Protein AF-A0A263DDJ0-F1 (afdb_monomer)

Sequence (69 aa):
MFACHRTPPEAPSACAGWLAVEGAGHVGVRLAVVGDRLDPAALTRAPGWPDLYESFDEMFRANGDDLHP

pLDDT: mean 85.33,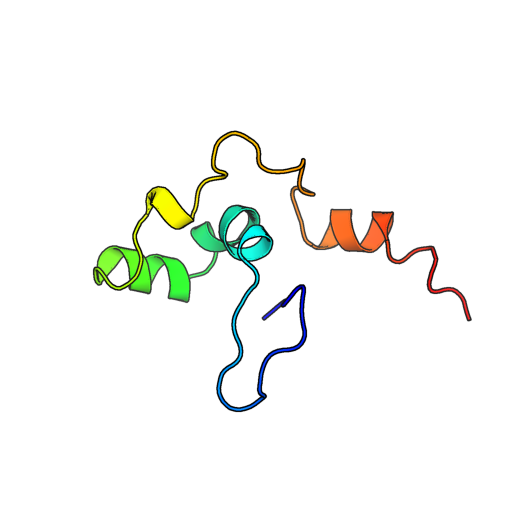 std 11.65, range [48.19, 98.06]

Foldseek 3Di:
DDDPDDDDPVDDDHDLLCLQQCVVVDPVSVVCCVVVNDPPCSNHDDPPDDDHDNDPVRVCVVPVVVPDD

Structure (mmCIF, N/CA/C/O backbone):
data_AF-A0A263DDJ0-F1
#
_entry.id   AF-A0A263DDJ0-F1
#
loop_
_atom_site.group_PDB
_atom_site.id
_atom_site.type_symbol
_atom_site.label_atom_id
_atom_site.label_alt_id
_atom_site.label_comp_id
_atom_site.label_asym_id
_atom_site.label_entity_id
_atom_site.label_seq_id
_atom_site.pdbx_PDB_ins_code
_atom_site.Cartn_x
_atom_site.Cartn_y
_atom_site.Cartn_z
_atom_site.occupancy
_atom_site.B_iso_or_equiv
_atom_site.auth_seq_id
_atom_site.auth_c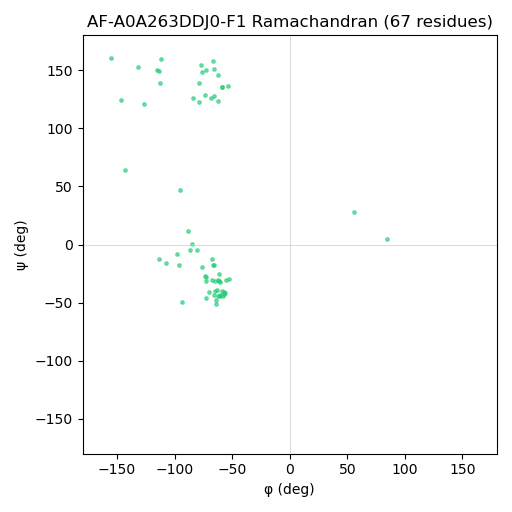omp_id
_atom_site.auth_asym_id
_atom_site.auth_atom_id
_atom_site.pdbx_PDB_model_num
ATOM 1 N N . MET A 1 1 ? 6.417 -10.849 -2.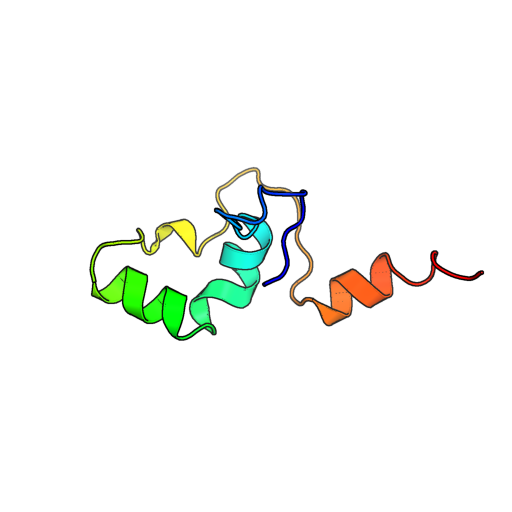280 1.00 60.50 1 MET A N 1
ATOM 2 C CA . MET A 1 1 ? 6.273 -9.551 -1.588 1.00 60.50 1 MET A CA 1
ATOM 3 C C . MET A 1 1 ? 7.515 -8.743 -1.914 1.00 60.50 1 MET A C 1
ATOM 5 O O . MET A 1 1 ? 8.604 -9.262 -1.710 1.00 60.50 1 MET A O 1
ATOM 9 N N . PHE A 1 2 ? 7.361 -7.563 -2.515 1.00 65.69 2 PHE A N 1
ATOM 10 C CA . PHE A 1 2 ? 8.486 -6.688 -2.848 1.00 65.69 2 PHE A CA 1
ATOM 11 C C . PHE A 1 2 ? 8.853 -5.858 -1.613 1.00 65.69 2 PHE A C 1
ATOM 13 O O . PHE A 1 2 ? 7.984 -5.224 -1.013 1.00 65.69 2 PHE A O 1
ATOM 20 N N . ALA A 1 3 ? 10.122 -5.892 -1.211 1.00 69.56 3 ALA A N 1
ATOM 21 C CA . ALA A 1 3 ? 10.629 -5.138 -0.075 1.00 69.56 3 ALA A CA 1
ATOM 22 C C . ALA A 1 3 ? 11.838 -4.323 -0.526 1.00 69.56 3 ALA A C 1
ATOM 24 O O . ALA A 1 3 ? 12.832 -4.874 -0.992 1.00 69.56 3 ALA A O 1
ATOM 25 N N . CYS A 1 4 ? 11.739 -3.003 -0.377 1.00 71.56 4 CYS A N 1
ATOM 26 C CA . CYS A 1 4 ? 12.793 -2.070 -0.759 1.00 71.56 4 CYS A CA 1
ATOM 27 C C . CYS A 1 4 ? 14.062 -2.216 0.116 1.00 71.56 4 CYS A C 1
ATOM 29 O O . CYS A 1 4 ? 15.126 -1.739 -0.259 1.00 71.56 4 CYS A O 1
ATOM 31 N N . HIS A 1 5 ? 13.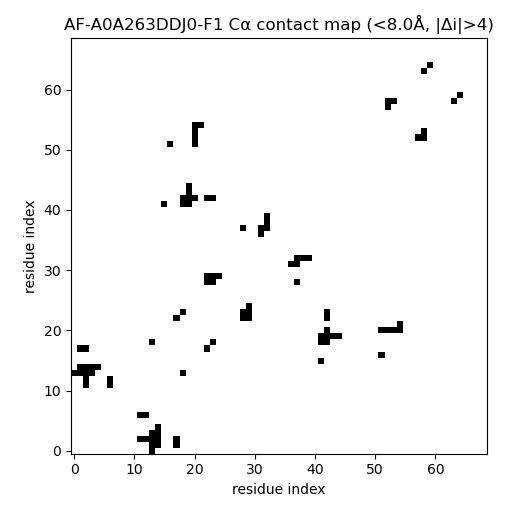963 -2.863 1.284 1.00 74.44 5 HIS A N 1
ATOM 32 C CA . HIS A 1 5 ? 15.090 -3.209 2.150 1.00 74.44 5 HIS A CA 1
ATOM 33 C C . HIS A 1 5 ? 14.996 -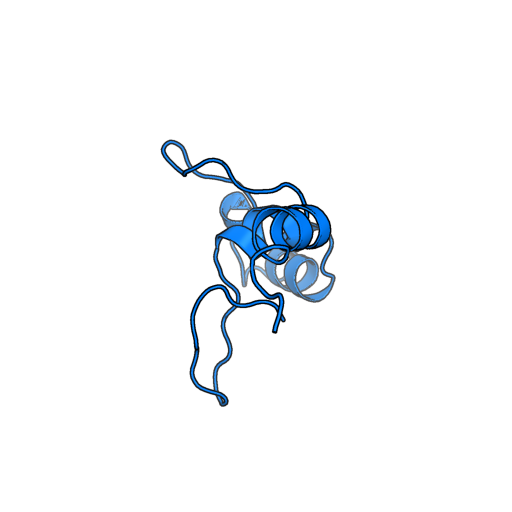4.674 2.585 1.00 74.44 5 HIS A C 1
ATOM 35 O O . HIS A 1 5 ? 13.907 -5.244 2.672 1.00 74.44 5 HIS A O 1
ATOM 41 N N . ARG A 1 6 ? 16.147 -5.289 2.877 1.00 81.88 6 ARG A N 1
ATOM 42 C CA . ARG A 1 6 ? 16.197 -6.666 3.373 1.00 81.88 6 ARG A CA 1
ATOM 43 C C . ARG A 1 6 ? 15.605 -6.730 4.777 1.00 81.88 6 ARG A C 1
ATOM 45 O O . ARG A 1 6 ? 16.054 -6.029 5.679 1.00 81.88 6 ARG A O 1
ATOM 52 N N . THR A 1 7 ? 14.633 -7.610 4.949 1.00 82.31 7 THR A N 1
ATOM 53 C CA . THR A 1 7 ? 13.967 -7.891 6.221 1.00 82.31 7 THR A CA 1
ATOM 54 C C . THR A 1 7 ? 14.321 -9.304 6.688 1.00 82.31 7 THR A C 1
ATOM 56 O O . THR A 1 7 ? 14.802 -10.110 5.877 1.00 82.31 7 THR A O 1
ATOM 59 N N . PRO A 1 8 ? 14.164 -9.619 7.985 1.00 86.62 8 PRO A N 1
ATOM 60 C CA . PRO A 1 8 ? 14.407 -10.967 8.481 1.00 86.62 8 PRO A CA 1
ATOM 61 C C . PRO A 1 8 ? 13.494 -11.983 7.769 1.00 86.62 8 PRO A C 1
ATOM 63 O O . PRO A 1 8 ? 12.304 -11.699 7.604 1.00 86.62 8 PRO A O 1
ATOM 66 N N . PRO A 1 9 ? 14.004 -13.152 7.332 1.00 84.19 9 PRO A N 1
ATOM 67 C CA . PRO A 1 9 ? 13.201 -14.159 6.629 1.00 84.19 9 PRO A CA 1
ATOM 68 C C . PRO A 1 9 ? 11.953 -14.621 7.395 1.00 84.19 9 PRO A C 1
ATOM 70 O O . PRO A 1 9 ? 10.945 -14.972 6.789 1.00 84.19 9 PRO A O 1
ATOM 73 N N . GLU A 1 10 ? 12.022 -14.618 8.722 1.00 89.69 10 GLU A N 1
ATOM 74 C CA . GLU A 1 10 ? 10.949 -14.973 9.648 1.00 89.69 10 GLU A CA 1
ATOM 75 C C . GLU A 1 10 ? 9.876 -13.884 9.794 1.00 89.69 10 GLU A C 1
ATOM 77 O O . GLU A 1 10 ? 8.765 -14.167 10.240 1.00 89.69 10 GLU A O 1
ATOM 82 N N . ALA A 1 11 ? 10.199 -12.645 9.418 1.00 79.31 11 ALA A N 1
ATOM 83 C CA . ALA A 1 11 ? 9.337 -11.480 9.563 1.00 79.31 11 ALA A CA 1
ATOM 84 C C . ALA A 1 11 ? 9.494 -10.529 8.361 1.00 79.31 11 ALA A C 1
ATOM 86 O O . ALA A 1 11 ? 9.958 -9.393 8.516 1.00 79.31 11 ALA A O 1
ATOM 87 N N . PRO A 1 12 ? 9.122 -10.973 7.146 1.00 78.44 12 PRO A N 1
ATOM 88 C CA . PRO A 1 12 ? 9.214 -10.131 5.969 1.00 78.44 12 PRO A CA 1
ATOM 89 C C . PRO A 1 12 ? 8.235 -8.962 6.086 1.00 78.44 12 PRO A C 1
ATOM 91 O O . PRO A 1 12 ? 7.038 -9.159 6.302 1.00 78.44 12 PRO A O 1
ATOM 94 N N . SER A 1 13 ? 8.734 -7.740 5.911 1.00 82.62 13 SER A N 1
ATOM 95 C CA . SER A 1 13 ? 7.899 -6.542 5.823 1.00 82.62 13 SER A CA 1
ATOM 96 C C . SER A 1 13 ? 7.965 -5.941 4.423 1.00 82.62 13 SER A C 1
ATOM 98 O O . SER A 1 13 ? 9.015 -5.903 3.776 1.00 82.62 13 SER A O 1
ATOM 100 N N . ALA A 1 14 ? 6.813 -5.493 3.927 1.00 82.81 14 ALA A N 1
ATOM 101 C CA . ALA A 1 14 ? 6.754 -4.716 2.700 1.00 82.81 14 ALA A CA 1
ATOM 102 C C . ALA A 1 14 ? 7.217 -3.278 2.969 1.00 82.81 14 ALA A C 1
ATOM 104 O O . ALA A 1 14 ? 6.997 -2.742 4.058 1.00 82.81 14 ALA A O 1
ATOM 105 N N . CYS A 1 15 ? 7.828 -2.629 1.975 1.00 85.00 15 CYS A N 1
ATOM 106 C CA . CYS A 1 15 ? 8.161 -1.213 2.118 1.00 85.00 15 CYS A CA 1
ATOM 107 C C . CYS A 1 15 ? 6.905 -0.336 2.047 1.00 85.00 15 CYS A C 1
ATOM 109 O O . CYS A 1 15 ? 5.940 -0.655 1.353 1.00 85.00 15 CYS A O 1
ATOM 111 N N . ALA A 1 16 ? 6.944 0.805 2.736 1.00 88.12 16 ALA A N 1
ATOM 112 C CA . ALA A 1 16 ? 5.826 1.743 2.786 1.00 88.12 16 ALA A CA 1
ATOM 113 C C . ALA A 1 16 ? 5.448 2.280 1.388 1.00 88.12 16 ALA A C 1
ATOM 115 O O . ALA A 1 16 ? 4.271 2.466 1.104 1.00 88.12 16 ALA A O 1
ATOM 116 N N . GLY A 1 17 ? 6.426 2.424 0.482 1.00 88.50 17 GLY A N 1
ATOM 117 C CA . GLY A 1 17 ? 6.176 2.754 -0.927 1.00 88.50 17 GLY A CA 1
ATOM 118 C C . GLY A 1 17 ? 5.357 1.691 -1.664 1.00 88.50 17 GLY A C 1
ATOM 119 O O . GLY A 1 17 ? 4.386 2.030 -2.331 1.00 88.50 17 GLY A O 1
ATOM 120 N N . TRP A 1 18 ? 5.671 0.403 -1.476 1.00 90.00 18 TRP A N 1
ATOM 121 C CA . TRP A 1 18 ? 4.857 -0.684 -2.035 1.00 90.00 18 TRP A CA 1
ATOM 122 C C . TRP A 1 18 ? 3.425 -0.635 -1.499 1.00 90.00 18 TRP A C 1
ATOM 124 O O . TRP A 1 18 ? 2.474 -0.765 -2.265 1.00 90.00 18 TRP A O 1
ATOM 134 N N . LEU A 1 19 ? 3.264 -0.417 -0.191 1.00 91.38 19 LEU A N 1
ATOM 135 C CA . LEU A 1 19 ? 1.943 -0.361 0.430 1.00 91.38 19 LEU A CA 1
ATOM 136 C C . LEU A 1 19 ? 1.107 0.812 -0.110 1.00 91.38 19 LEU A C 1
ATOM 138 O O . LEU A 1 19 ? -0.083 0.637 -0.356 1.00 91.38 19 LEU A O 1
ATOM 142 N N . ALA A 1 20 ? 1.731 1.968 -0.340 1.00 91.62 20 ALA A N 1
ATOM 143 C CA . ALA A 1 20 ? 1.067 3.159 -0.864 1.00 91.62 20 ALA A CA 1
ATOM 144 C C . ALA A 1 20 ? 0.701 3.067 -2.360 1.00 91.62 20 ALA A C 1
ATOM 146 O O . ALA A 1 20 ? -0.247 3.717 -2.785 1.00 91.62 20 ALA A O 1
ATOM 147 N N . VAL A 1 21 ? 1.444 2.297 -3.163 1.00 90.88 21 VAL A N 1
ATOM 148 C CA . VAL A 1 21 ? 1.210 2.170 -4.618 1.00 90.88 21 VAL A CA 1
ATOM 149 C C . VAL A 1 21 ? 0.320 0.965 -4.941 1.00 90.88 21 VAL A C 1
ATOM 151 O O . VAL A 1 21 ? -0.685 1.091 -5.631 1.00 90.88 21 VAL A O 1
ATOM 154 N N . GLU A 1 22 ? 0.648 -0.206 -4.395 1.00 90.56 22 GLU A N 1
ATOM 155 C CA . GLU A 1 22 ? 0.028 -1.490 -4.760 1.00 90.56 22 GLU A CA 1
ATOM 156 C C . GLU A 1 22 ? -0.921 -2.025 -3.673 1.00 90.56 22 GLU A C 1
ATOM 158 O O . GLU A 1 22 ? -1.732 -2.929 -3.912 1.00 90.56 22 GLU A O 1
ATOM 163 N N . GLY A 1 23 ? -0.831 -1.496 -2.448 1.00 91.88 23 GLY A N 1
ATOM 164 C CA . GLY A 1 23 ? -1.489 -2.070 -1.274 1.00 91.88 23 GLY A CA 1
ATOM 165 C C . GLY A 1 23 ? -3.002 -2.202 -1.424 1.00 91.88 23 GLY A C 1
ATOM 166 O O . GLY A 1 23 ? -3.560 -3.244 -1.082 1.00 91.88 23 GLY A O 1
ATOM 167 N N . ALA A 1 24 ? -3.674 -1.205 -2.004 1.00 93.31 24 ALA A N 1
ATOM 168 C CA . ALA A 1 24 ? -5.125 -1.234 -2.197 1.00 93.31 24 ALA A CA 1
ATOM 169 C C . ALA A 1 24 ? -5.597 -2.385 -3.115 1.00 93.31 24 ALA A C 1
ATOM 171 O O . ALA A 1 24 ? -6.682 -2.937 -2.909 1.00 93.31 24 ALA A O 1
ATOM 172 N N . GLY A 1 25 ? -4.779 -2.803 -4.088 1.00 92.75 25 GLY A N 1
ATOM 173 C CA . GLY A 1 25 ? -5.075 -3.944 -4.962 1.00 92.75 25 GLY A CA 1
ATOM 174 C C . GLY A 1 25 ? -4.931 -5.298 -4.253 1.00 92.75 25 GLY A C 1
ATOM 175 O O . GLY A 1 25 ? -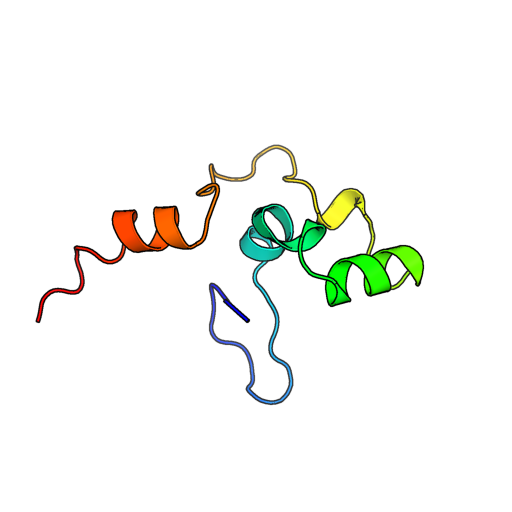5.635 -6.268 -4.566 1.00 92.75 25 GLY A O 1
ATOM 176 N N . HIS A 1 26 ? -4.082 -5.372 -3.227 1.00 93.00 26 HIS A N 1
ATOM 177 C CA . HIS A 1 26 ? -3.731 -6.621 -2.564 1.00 93.00 26 HIS A CA 1
ATOM 178 C C . HIS A 1 26 ? -4.821 -7.091 -1.583 1.00 93.00 26 HIS A C 1
ATOM 180 O O . HIS A 1 26 ? -5.176 -6.407 -0.622 1.00 93.00 26 HIS A O 1
ATOM 186 N N . VAL A 1 27 ? -5.348 -8.308 -1.775 1.00 95.81 27 VAL A N 1
ATOM 187 C CA . VAL A 1 27 ? -6.459 -8.838 -0.955 1.00 95.81 27 VAL A CA 1
ATOM 188 C C . VAL A 1 27 ? -6.121 -8.901 0.538 1.00 95.81 27 VAL A C 1
ATOM 190 O O . VAL A 1 27 ? -6.938 -8.523 1.371 1.00 95.81 27 VAL A O 1
ATOM 193 N N .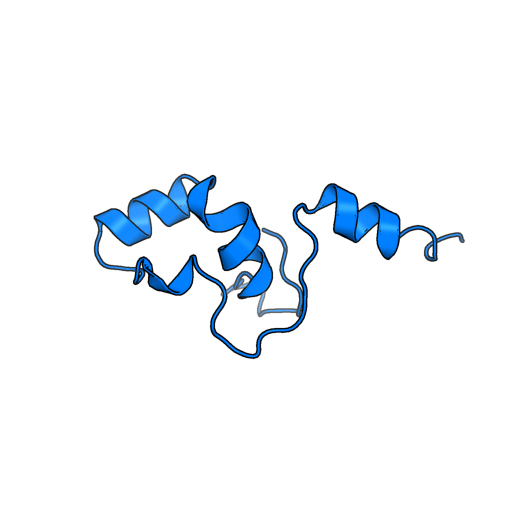 GLY A 1 28 ? -4.895 -9.300 0.890 1.00 94.19 28 GLY A N 1
ATOM 194 C CA . GLY A 1 28 ? -4.464 -9.375 2.289 1.00 94.19 28 GLY A CA 1
ATOM 195 C C . GLY A 1 28 ? -4.414 -8.011 2.984 1.00 94.19 28 GLY A C 1
ATOM 196 O O . GLY A 1 28 ? -4.705 -7.925 4.173 1.00 94.19 28 GLY A O 1
ATOM 197 N N . VAL A 1 29 ? -4.110 -6.946 2.234 1.00 95.12 29 VAL A N 1
ATOM 198 C CA . VAL A 1 29 ? -4.095 -5.569 2.747 1.00 95.12 29 VAL A CA 1
ATOM 199 C C . VAL A 1 29 ? -5.526 -5.093 2.972 1.00 95.12 29 VAL A C 1
ATOM 201 O O . VAL A 1 29 ? -5.850 -4.623 4.058 1.00 95.12 29 VAL A O 1
ATOM 204 N N . ARG A 1 30 ? -6.423 -5.322 2.005 1.00 96.81 30 ARG A N 1
ATOM 205 C CA . ARG A 1 30 ? -7.854 -5.007 2.151 1.00 96.81 30 ARG A CA 1
ATOM 206 C C . ARG A 1 30 ? -8.486 -5.710 3.355 1.00 96.81 30 ARG A C 1
ATOM 208 O O . ARG A 1 30 ? -9.215 -5.084 4.117 1.00 96.81 30 ARG A O 1
ATOM 215 N N . LEU A 1 31 ? -8.164 -6.987 3.572 1.00 98.00 31 LEU A N 1
ATOM 216 C CA . LEU A 1 31 ? -8.617 -7.735 4.751 1.00 98.00 31 LEU A CA 1
ATOM 217 C C . LEU A 1 31 ? -8.006 -7.217 6.062 1.00 98.00 31 LEU A C 1
ATOM 219 O O . LEU A 1 31 ? -8.630 -7.341 7.113 1.00 98.00 31 LEU A O 1
ATOM 223 N N . ALA A 1 32 ? -6.789 -6.668 6.036 1.00 96.56 32 ALA A N 1
ATOM 224 C CA . ALA A 1 32 ? -6.190 -6.036 7.209 1.00 96.56 32 ALA A CA 1
ATOM 225 C C . ALA A 1 32 ? -6.895 -4.721 7.564 1.00 96.56 32 ALA A C 1
ATOM 227 O O . ALA A 1 32 ? -7.171 -4.505 8.737 1.00 96.56 32 ALA A O 1
ATOM 228 N N . VAL A 1 33 ? -7.257 -3.909 6.567 1.00 97.25 33 VAL A N 1
ATOM 229 C CA . VAL A 1 33 ? -8.020 -2.668 6.771 1.00 97.25 33 VAL A CA 1
ATOM 230 C C . VAL A 1 33 ? -9.415 -2.954 7.326 1.00 97.25 33 VAL A C 1
ATOM 232 O O . VAL A 1 33 ? -9.792 -2.409 8.356 1.00 97.25 33 VAL A O 1
ATOM 235 N N . VAL A 1 34 ? -10.173 -3.858 6.694 1.00 98.00 34 VAL A N 1
ATOM 236 C CA . VAL A 1 34 ? -11.525 -4.227 7.164 1.00 98.00 34 VAL A CA 1
ATOM 237 C C . VAL A 1 34 ? -11.495 -4.835 8.570 1.00 98.00 34 VAL A C 1
ATOM 239 O O . VAL A 1 34 ? -12.444 -4.685 9.331 1.00 98.00 34 VAL A O 1
ATOM 242 N N . GLY A 1 35 ? -10.407 -5.525 8.914 1.00 98.06 35 GLY A N 1
ATOM 243 C CA . GLY A 1 35 ? -10.206 -6.118 10.232 1.00 98.06 35 GLY A CA 1
ATOM 244 C C . GLY A 1 35 ? -9.552 -5.198 11.266 1.00 98.06 35 GLY A C 1
ATOM 245 O O . GLY A 1 35 ? -9.111 -5.729 12.279 1.00 98.06 35 GLY A O 1
ATOM 246 N N . ASP A 1 36 ? -9.422 -3.892 11.002 1.00 97.06 36 ASP A N 1
ATOM 247 C CA . ASP A 1 36 ? -8.802 -2.899 11.901 1.00 97.06 36 ASP A CA 1
ATOM 248 C C . ASP A 1 36 ? -7.353 -3.235 12.323 1.00 97.06 36 ASP A C 1
ATOM 250 O O . ASP A 1 36 ? -6.864 -2.880 13.391 1.00 97.06 36 ASP A O 1
ATOM 254 N N . ARG A 1 37 ? -6.633 -3.967 11.467 1.00 96.31 37 ARG A N 1
ATOM 255 C CA . ARG A 1 37 ? -5.210 -4.310 11.651 1.00 96.31 37 ARG A CA 1
ATOM 256 C C . ARG A 1 37 ? -4.276 -3.388 10.874 1.00 96.31 37 ARG A C 1
ATOM 258 O O . ARG A 1 37 ? -3.060 -3.509 11.000 1.00 96.31 37 ARG A O 1
ATOM 265 N N . LEU A 1 38 ? -4.832 -2.526 10.029 1.00 94.38 38 LEU A N 1
ATOM 266 C CA . LEU A 1 38 ? -4.105 -1.545 9.239 1.00 94.38 38 LEU A CA 1
ATOM 267 C C . LEU A 1 38 ? -4.964 -0.293 9.084 1.00 94.38 38 LEU A C 1
ATOM 269 O O . LEU A 1 38 ? -6.076 -0.377 8.567 1.00 94.38 38 LEU A O 1
ATOM 273 N N . ASP A 1 39 ? -4.420 0.856 9.477 1.00 94.50 39 ASP A N 1
ATOM 274 C CA . ASP A 1 39 ? -5.046 2.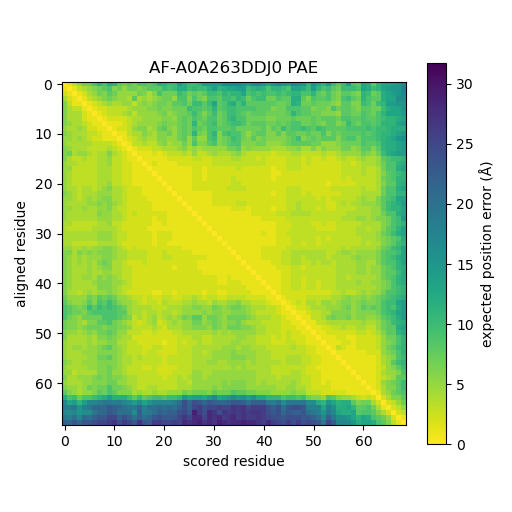152 9.225 1.00 94.50 39 ASP A CA 1
ATOM 275 C C . ASP A 1 39 ? -5.142 2.390 7.701 1.00 94.50 39 ASP A C 1
ATOM 277 O O . ASP A 1 39 ? -4.108 2.355 7.023 1.00 94.50 39 ASP A O 1
ATOM 281 N N . PRO A 1 40 ? -6.340 2.640 7.133 1.00 94.62 40 PRO A N 1
ATOM 282 C CA . PRO A 1 40 ? -6.486 2.978 5.720 1.00 94.62 40 PRO A CA 1
ATOM 283 C C . PRO A 1 40 ? -5.601 4.150 5.268 1.00 94.62 40 PRO A C 1
ATOM 285 O O . PRO A 1 40 ? -5.183 4.175 4.111 1.00 94.62 40 PRO A O 1
ATOM 288 N N . ALA A 1 41 ? -5.281 5.101 6.154 1.00 92.38 41 ALA A N 1
ATOM 289 C CA . ALA A 1 41 ? -4.396 6.221 5.840 1.00 92.38 41 ALA A CA 1
ATOM 290 C C . ALA A 1 41 ? 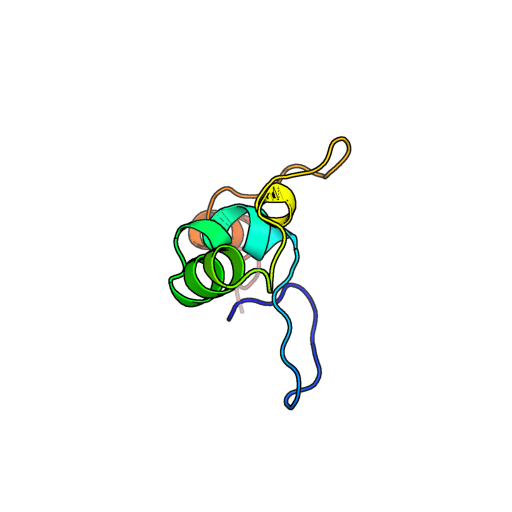-2.981 5.760 5.447 1.00 92.38 41 ALA A C 1
ATOM 292 O O . ALA A 1 41 ? -2.314 6.430 4.657 1.00 92.38 41 ALA A O 1
ATOM 293 N N . ALA A 1 42 ? -2.547 4.579 5.905 1.00 90.75 42 ALA A N 1
ATOM 294 C CA . ALA A 1 42 ? -1.271 3.976 5.521 1.00 90.75 42 ALA A CA 1
ATOM 295 C C . ALA A 1 42 ? -1.210 3.547 4.041 1.00 90.75 42 ALA A C 1
ATOM 297 O O . ALA A 1 42 ? -0.128 3.247 3.540 1.00 90.75 42 ALA A O 1
ATOM 298 N N . LEU A 1 43 ? -2.348 3.520 3.335 1.00 92.56 43 LEU A N 1
ATOM 299 C CA . LEU A 1 43 ? -2.409 3.286 1.888 1.00 92.56 43 LEU A CA 1
ATOM 300 C C . LEU A 1 43 ? -2.197 4.565 1.068 1.00 92.56 43 LEU A C 1
ATOM 302 O O . LEU A 1 43 ? -2.253 4.520 -0.156 1.00 92.56 43 LEU A O 1
ATOM 306 N N . THR A 1 44 ? -1.982 5.709 1.721 1.00 90.69 44 THR A N 1
ATOM 307 C CA . THR A 1 44 ? -1.797 7.003 1.057 1.00 90.69 44 THR A CA 1
ATOM 308 C C . THR A 1 44 ? -0.397 7.557 1.301 1.00 90.69 44 THR A C 1
ATOM 310 O O . THR A 1 44 ? 0.228 7.294 2.329 1.00 90.69 44 THR A O 1
ATOM 313 N N . ARG A 1 45 ? 0.116 8.332 0.339 1.00 89.44 45 ARG A N 1
ATOM 314 C CA . ARG A 1 45 ? 1.400 9.035 0.475 1.00 89.44 45 ARG A CA 1
ATOM 315 C C . ARG A 1 45 ? 1.214 10.216 1.429 1.00 89.44 45 ARG A C 1
ATOM 317 O O . ARG A 1 45 ? 0.311 11.029 1.230 1.00 89.44 45 ARG A O 1
ATOM 324 N N . ALA A 1 46 ? 2.067 10.329 2.446 1.00 83.94 46 ALA A N 1
ATOM 325 C CA . ALA A 1 46 ? 2.033 11.487 3.334 1.00 83.94 46 ALA A CA 1
ATOM 326 C C . ALA A 1 46 ? 2.693 12.709 2.663 1.00 83.94 46 ALA A C 1
ATOM 328 O O . ALA A 1 46 ? 3.578 12.545 1.816 1.00 83.94 46 ALA A O 1
ATOM 329 N N . PRO A 1 47 ? 2.320 13.943 3.049 1.00 87.81 47 PRO A N 1
ATOM 330 C CA . PRO A 1 47 ? 3.009 15.141 2.579 1.00 87.81 47 PRO A CA 1
ATOM 331 C C . PRO A 1 47 ? 4.522 15.071 2.836 1.00 87.81 47 PRO A C 1
ATOM 333 O O . PRO A 1 47 ? 4.954 14.675 3.918 1.00 87.81 47 PRO A O 1
ATOM 336 N N . GLY A 1 48 ? 5.324 15.470 1.846 1.00 89.25 48 GLY A N 1
ATOM 337 C CA . GLY A 1 48 ? 6.790 15.462 1.935 1.00 89.25 48 GLY A CA 1
ATOM 338 C C . GLY A 1 48 ? 7.458 14.127 1.592 1.00 89.25 48 GLY A C 1
ATOM 339 O O . GLY A 1 48 ? 8.677 14.018 1.712 1.00 89.25 48 GLY A O 1
ATOM 340 N N . TRP A 1 49 ? 6.695 13.120 1.161 1.00 88.62 49 TRP A N 1
ATOM 341 C CA . TRP A 1 49 ? 7.270 11.920 0.555 1.00 88.62 49 TRP A CA 1
ATOM 342 C C . TRP A 1 49 ? 7.950 12.231 -0.784 1.00 88.62 49 TRP A C 1
ATOM 344 O O . TRP A 1 49 ? 7.528 13.159 -1.477 1.00 88.62 49 TRP A O 1
ATOM 354 N N . PRO A 1 50 ? 8.980 11.453 -1.164 1.00 87.56 50 PRO A N 1
ATOM 355 C CA . PRO A 1 50 ? 9.523 11.513 -2.512 1.00 87.56 50 PRO A CA 1
ATOM 356 C C . PRO A 1 50 ? 8.496 11.011 -3.532 1.00 87.56 50 PRO A C 1
ATOM 358 O O . PRO A 1 50 ? 7.606 10.219 -3.197 1.00 87.56 50 PRO A O 1
ATOM 361 N N . ASP A 1 51 ? 8.673 11.425 -4.785 1.00 90.12 51 ASP A N 1
ATOM 362 C CA . ASP A 1 51 ? 7.946 10.839 -5.905 1.00 90.12 51 ASP A CA 1
ATOM 363 C C . ASP A 1 51 ? 8.243 9.334 -5.979 1.00 90.12 51 ASP A C 1
ATOM 365 O O . ASP A 1 51 ? 9.385 8.892 -5.815 1.00 90.12 51 ASP A O 1
ATOM 369 N N . LEU A 1 52 ? 7.193 8.540 -6.182 1.00 88.56 52 LEU A N 1
ATOM 370 C CA . LEU A 1 52 ? 7.271 7.089 -6.314 1.00 88.56 52 LEU A CA 1
ATOM 371 C C . LEU A 1 52 ? 6.875 6.701 -7.735 1.00 88.56 52 LEU A C 1
ATOM 373 O O . LEU A 1 52 ? 6.008 7.339 -8.324 1.00 88.56 52 LEU A O 1
ATOM 377 N N . TYR A 1 53 ? 7.449 5.612 -8.240 1.00 90.12 53 TYR A N 1
ATOM 378 C CA . TYR A 1 53 ? 6.920 4.947 -9.428 1.00 90.12 53 TYR A CA 1
ATOM 379 C C . TYR A 1 53 ? 5.504 4.429 -9.160 1.00 90.12 53 TYR A C 1
ATOM 381 O O . TYR A 1 53 ? 5.200 3.971 -8.055 1.00 90.12 53 TYR A O 1
ATOM 389 N N . GLU A 1 54 ? 4.659 4.452 -10.182 1.00 89.94 54 GLU A N 1
ATOM 390 C CA . GLU A 1 54 ? 3.245 4.086 -10.087 1.00 89.94 54 GLU A CA 1
ATOM 391 C C . GLU A 1 54 ? 3.012 2.579 -10.276 1.00 89.94 54 GLU A C 1
ATOM 393 O O . GLU A 1 54 ? 1.895 2.091 -10.125 1.00 89.94 54 GLU A O 1
ATOM 398 N N . SER A 1 55 ? 4.063 1.816 -10.597 1.00 85.94 55 SER A N 1
ATOM 399 C CA . SER A 1 55 ? 4.017 0.353 -10.655 1.00 85.94 55 SER A CA 1
ATOM 400 C C . SER A 1 55 ? 5.393 -0.276 -10.445 1.00 85.94 55 SER A C 1
ATOM 402 O O . SER A 1 55 ? 6.434 0.353 -10.663 1.00 85.94 55 SER A O 1
ATOM 404 N N . PHE A 1 56 ? 5.406 -1.561 -10.080 1.00 80.75 56 PHE A N 1
ATOM 405 C CA . PHE A 1 56 ? 6.645 -2.349 -10.057 1.00 80.75 56 PHE A CA 1
ATOM 406 C C . PHE A 1 56 ? 7.354 -2.356 -11.419 1.00 80.75 56 PHE A C 1
ATOM 408 O O . PHE A 1 56 ? 8.570 -2.214 -11.481 1.00 80.75 56 PHE A O 1
ATOM 415 N N . ASP A 1 57 ? 6.592 -2.494 -12.500 1.00 85.12 57 ASP A N 1
ATOM 416 C CA . ASP A 1 57 ? 7.096 -2.525 -13.870 1.00 85.12 57 ASP A CA 1
ATOM 417 C C . ASP A 1 57 ? 7.830 -1.236 -14.258 1.00 85.12 57 ASP A C 1
ATOM 419 O O . ASP A 1 57 ? 8.889 -1.280 -14.881 1.00 85.12 57 ASP A O 1
ATOM 423 N N . GLU A 1 58 ? 7.269 -0.082 -13.899 1.00 88.88 58 GLU A N 1
ATOM 424 C CA . GLU A 1 58 ? 7.894 1.220 -14.127 1.00 88.88 58 GLU A CA 1
ATOM 425 C C . GLU A 1 58 ? 9.196 1.352 -13.331 1.00 88.88 58 GLU A C 1
ATOM 427 O O . GLU A 1 58 ? 10.233 1.687 -13.902 1.00 88.88 58 GLU A O 1
ATOM 432 N N . MET A 1 59 ? 9.164 0.999 -12.042 1.00 87.06 59 MET A N 1
ATOM 433 C CA . MET A 1 59 ? 10.351 0.987 -11.185 1.00 87.06 59 MET A CA 1
ATOM 434 C C . MET A 1 59 ? 11.441 0.065 -11.741 1.00 87.06 59 MET A C 1
ATOM 436 O O . MET A 1 59 ? 12.607 0.457 -11.790 1.00 87.06 59 MET A O 1
ATOM 440 N N . PHE A 1 60 ? 11.071 -1.139 -12.186 1.00 84.06 60 PHE A N 1
ATOM 441 C CA . PHE A 1 60 ? 12.002 -2.109 -12.753 1.00 84.06 60 PHE A CA 1
ATOM 442 C C . PHE A 1 60 ? 12.605 -1.614 -14.067 1.00 84.06 60 PHE A C 1
ATOM 444 O O . PHE A 1 60 ? 13.808 -1.727 -14.243 1.00 84.06 60 PHE A O 1
ATOM 451 N N . ARG A 1 61 ? 11.821 -1.021 -14.976 1.00 87.81 61 ARG A N 1
ATOM 452 C CA . ARG A 1 61 ? 12.367 -0.451 -16.223 1.00 87.81 61 ARG A CA 1
ATOM 453 C C . ARG A 1 61 ? 13.306 0.723 -15.951 1.00 87.81 61 ARG A C 1
ATOM 455 O O . ARG A 1 61 ? 14.341 0.826 -16.590 1.00 87.81 61 ARG A O 1
ATOM 462 N N . ALA A 1 62 ? 12.971 1.581 -14.990 1.00 88.12 62 ALA A N 1
ATOM 463 C CA . ALA A 1 62 ? 13.771 2.761 -14.678 1.00 88.12 62 ALA A CA 1
ATOM 464 C C . ALA A 1 62 ? 15.093 2.444 -13.956 1.00 88.12 62 ALA A C 1
ATOM 466 O O . ALA A 1 62 ? 16.055 3.182 -14.128 1.00 88.12 62 ALA A O 1
ATOM 467 N N . ASN A 1 63 ? 15.138 1.380 -13.143 1.00 82.94 63 ASN A N 1
ATOM 468 C CA . ASN A 1 63 ? 16.306 1.040 -12.312 1.00 82.94 63 ASN A CA 1
ATOM 469 C C . ASN A 1 63 ? 17.005 -0.270 -12.716 1.00 82.94 63 ASN A C 1
ATOM 471 O O . ASN A 1 63 ? 18.073 -0.586 -12.200 1.00 82.94 63 ASN A O 1
ATOM 475 N N . GLY A 1 64 ? 16.374 -1.083 -13.562 1.00 75.06 64 GLY A N 1
ATOM 476 C CA . GLY A 1 64 ? 16.834 -2.418 -13.944 1.00 75.06 64 GLY A CA 1
ATOM 477 C C . GLY A 1 64 ? 17.624 -2.463 -15.249 1.00 75.06 64 GLY A C 1
ATOM 478 O O . GLY A 1 64 ? 18.354 -3.429 -15.446 1.00 75.06 64 GLY A O 1
ATOM 479 N N . ASP A 1 65 ? 17.545 -1.436 -16.102 1.00 57.19 65 ASP A N 1
ATOM 480 C CA . ASP A 1 65 ? 18.370 -1.342 -17.323 1.00 57.19 65 ASP A CA 1
ATOM 481 C C . ASP A 1 65 ? 19.875 -1.177 -17.012 1.00 57.19 65 ASP A C 1
ATOM 483 O O . ASP A 1 65 ? 20.718 -1.497 -17.849 1.00 57.19 65 ASP A O 1
ATOM 487 N N . ASP A 1 66 ? 20.228 -0.787 -15.781 1.00 55.56 66 ASP A N 1
ATOM 488 C CA . ASP A 1 66 ? 21.612 -0.753 -15.285 1.00 55.56 66 ASP A CA 1
ATOM 489 C C . ASP A 1 66 ? 22.127 -2.140 -14.832 1.00 55.56 66 ASP A C 1
ATOM 491 O O . ASP A 1 66 ? 23.299 -2.293 -14.487 1.00 55.56 66 ASP A O 1
ATOM 495 N N . LEU A 1 67 ? 21.273 -3.173 -14.835 1.00 54.06 67 LEU A N 1
ATOM 496 C CA . LEU A 1 67 ? 21.624 -4.567 -14.533 1.00 54.06 67 LEU A CA 1
ATOM 497 C C . LEU A 1 67 ? 21.916 -5.354 -15.822 1.00 54.06 67 LEU A C 1
ATOM 499 O O . LEU A 1 67 ? 21.419 -6.465 -16.018 1.00 54.06 67 LEU A O 1
ATOM 503 N N . HIS A 1 68 ? 22.724 -4.788 -16.717 1.00 48.19 68 HIS A N 1
ATOM 504 C CA . HIS A 1 68 ? 23.383 -5.572 -17.762 1.00 48.19 68 HIS A CA 1
ATOM 505 C C . HIS A 1 68 ? 24.608 -6.302 -17.157 1.00 48.19 68 HIS A C 1
ATOM 507 O O . HIS A 1 68 ? 25.301 -5.706 -16.330 1.00 48.19 68 HIS A O 1
ATOM 513 N N . PRO A 1 69 ? 24.876 -7.577 -17.511 1.00 52.19 69 PRO A N 1
ATOM 514 C CA . PRO A 1 69 ? 26.098 -8.280 -17.103 1.00 52.19 69 PRO A CA 1
ATOM 515 C C . PRO A 1 69 ? 27.376 -7.654 -17.676 1.00 52.19 69 PRO A C 1
ATOM 517 O O . PRO A 1 69 ? 27.312 -7.076 -18.787 1.00 52.19 69 PRO A O 1
#

Solvent-accessible surface area (backbone atoms only — not comparable to full-atom values): 4452 Å² total; per-residue (Å²): 135,70,45,88,56,95,55,54,89,93,58,73,55,68,30,68,68,50,33,36,60,50,27,81,78,36,67,72,48,48,53,28,37,78,65,75,72,37,68,70,71,62,44,48,84,59,93,88,60,78,93,72,64,86,41,71,68,54,43,44,61,75,65,44,72,79,70,65,132

Secondary structure (DSSP, 8-state):
---SS---TTS----HHHHHHHGGG-HHHHHHHHTTSS-GGGGSPPTTPPP--SSHHHHHHHHHTT---

Radius of gyration: 13.74 Å; Cα contacts (8 Å, |Δi|>4): 49; chains: 1; bounding box: 38×30×30 Å

Mean predicted aligned error: 5.59 Å